Protein AF-A0A8T6SGY9-F1 (afdb_monomer_lite)

Foldseek 3Di:
DAQEEEAEAQAQPRSCVVQVVVLLVCVVVNHQYAYEHAADCDPVSVVVSVVSCVVSVHDHYDYHHDDDD

Sequence (69 aa):
MFNNVLVLSPHTDDGELGAGGTIAKLVENGSKVTYFAFSAPREILKKECKKCLKVLGVKEFEIFDFKVR

pLDDT: mean 95.06, std 5.24, range [66.75, 98.44]

Secondary structure (DSSP, 8-state):
--SEEEEEEEESSHHHHHHHHHHHHHHHTT-EEEEEEEE-SSHHHHHHHHHHHHHTT--EEEE--PPP-

Structure (mmCIF, N/CA/C/O backbone):
data_AF-A0A8T6SGY9-F1
#
_entry.id   AF-A0A8T6SGY9-F1
#
loop_
_atom_site.group_PDB
_atom_site.id
_atom_site.type_symbol
_atom_site.label_atom_id
_atom_site.label_alt_id
_atom_site.label_comp_id
_atom_site.label_asym_id
_atom_site.label_entity_id
_atom_site.label_seq_id
_atom_site.pdbx_PDB_ins_code
_atom_site.Cartn_x
_atom_site.Cartn_y
_atom_site.Cartn_z
_atom_site.occupancy
_atom_site.B_iso_or_equiv
_atom_site.auth_seq_id
_atom_site.auth_comp_id
_atom_site.auth_asym_id
_atom_site.auth_atom_id
_atom_site.pdbx_PDB_model_num
ATOM 1 N N . MET A 1 1 ? -21.449 1.472 5.313 1.00 72.19 1 MET A N 1
ATOM 2 C CA . MET A 1 1 ? -20.058 1.815 4.936 1.00 72.19 1 MET A CA 1
ATOM 3 C C . MET A 1 1 ? -19.288 0.515 4.722 1.00 72.19 1 MET A C 1
ATOM 5 O O . MET A 1 1 ? -19.749 -0.504 5.223 1.00 72.19 1 MET A O 1
ATOM 9 N N . PHE A 1 2 ? -18.214 0.496 3.931 1.00 93.06 2 PHE A N 1
ATOM 10 C CA . PHE A 1 2 ? -17.486 -0.743 3.618 1.00 93.06 2 PHE A CA 1
ATOM 11 C C . PHE A 1 2 ? -16.566 -1.139 4.776 1.00 93.06 2 PHE A C 1
ATOM 13 O O . PHE A 1 2 ? -15.765 -0.325 5.205 1.00 93.06 2 PHE A O 1
ATOM 20 N N . ASN A 1 3 ? -16.656 -2.379 5.264 1.00 95.44 3 ASN A N 1
ATOM 21 C CA . ASN A 1 3 ? -15.820 -2.840 6.383 1.00 95.44 3 ASN A CA 1
ATOM 22 C C . ASN A 1 3 ? -14.459 -3.382 5.927 1.00 95.44 3 ASN A C 1
ATOM 24 O O . ASN A 1 3 ? -13.481 -3.251 6.652 1.00 95.44 3 ASN A O 1
ATOM 28 N N . ASN A 1 4 ? -14.400 -3.987 4.738 1.00 97.69 4 ASN A N 1
ATOM 29 C CA . ASN A 1 4 ? -13.185 -4.541 4.144 1.00 97.69 4 ASN A CA 1
ATOM 30 C C . ASN A 1 4 ? -13.024 -3.972 2.737 1.00 97.69 4 ASN A C 1
ATOM 32 O O . ASN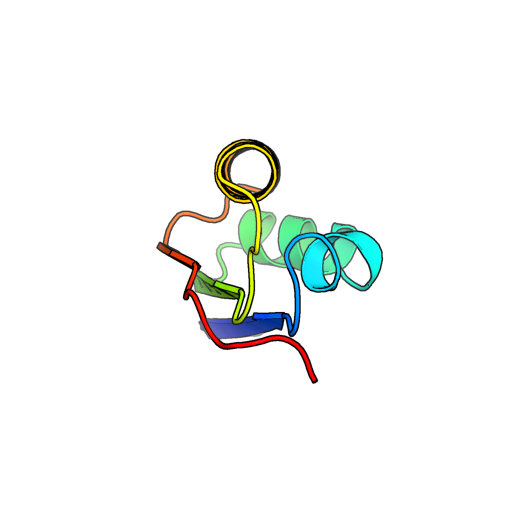 A 1 4 ? -13.978 -3.986 1.957 1.00 97.69 4 ASN A O 1
ATOM 36 N N . VAL A 1 5 ? -11.831 -3.477 2.425 1.00 98.00 5 VAL A N 1
ATOM 37 C CA . VAL A 1 5 ? -11.527 -2.817 1.155 1.00 98.00 5 VAL A CA 1
ATOM 38 C C . VAL A 1 5 ? -10.180 -3.318 0.656 1.00 98.00 5 VAL A C 1
ATOM 40 O O . VAL A 1 5 ? -9.188 -3.258 1.377 1.00 98.00 5 VAL A O 1
ATOM 43 N N . LEU A 1 6 ? -10.151 -3.792 -0.587 1.00 98.00 6 LEU A N 1
ATOM 44 C CA . LEU A 1 6 ? -8.932 -4.196 -1.275 1.00 98.00 6 LEU A CA 1
ATOM 45 C C . LEU A 1 6 ? -8.595 -3.159 -2.344 1.00 98.00 6 LEU A C 1
ATOM 47 O O . LEU A 1 6 ? -9.409 -2.897 -3.230 1.00 98.00 6 LEU A O 1
ATOM 51 N N . VAL A 1 7 ? -7.398 -2.589 -2.264 1.00 97.94 7 VAL A N 1
ATOM 52 C CA . VAL A 1 7 ? -6.863 -1.676 -3.274 1.00 97.94 7 VAL A CA 1
ATOM 53 C C . VAL A 1 7 ? -5.880 -2.446 -4.140 1.00 97.94 7 VAL A C 1
ATOM 55 O O . VAL A 1 7 ? -4.913 -3.011 -3.634 1.00 97.94 7 VAL A O 1
ATOM 58 N N . LEU A 1 8 ? -6.143 -2.474 -5.443 1.00 97.62 8 LEU A N 1
ATOM 59 C CA . LEU A 1 8 ? -5.292 -3.117 -6.435 1.00 97.62 8 LEU A CA 1
ATOM 60 C C . LEU A 1 8 ? -4.632 -2.039 -7.289 1.00 97.62 8 LEU A C 1
ATOM 62 O O . LEU A 1 8 ? -5.321 -1.254 -7.938 1.00 97.62 8 LEU A O 1
ATOM 66 N N . SER A 1 9 ? -3.306 -2.018 -7.282 1.00 96.31 9 SER A N 1
ATOM 67 C CA . SER A 1 9 ? -2.490 -0.992 -7.920 1.00 96.31 9 SER A CA 1
ATOM 68 C C . SER A 1 9 ? -1.522 -1.657 -8.904 1.00 96.31 9 SER A C 1
ATOM 70 O O . SER A 1 9 ? -0.688 -2.459 -8.474 1.00 96.31 9 SER A O 1
ATOM 72 N N . PRO A 1 10 ? -1.620 -1.395 -10.222 1.00 94.81 10 PRO A N 1
ATOM 73 C CA . PRO A 1 10 ? -0.698 -1.960 -11.210 1.00 94.81 10 PRO A CA 1
ATOM 74 C C . PRO A 1 10 ? 0.765 -1.633 -10.893 1.00 94.81 10 PRO A C 1
ATOM 76 O O . PRO A 1 10 ? 1.603 -2.536 -10.836 1.00 94.81 10 PRO A O 1
ATOM 79 N N . HIS A 1 11 ? 1.052 -0.367 -10.604 1.00 93.75 11 HIS A N 1
ATOM 80 C CA . HIS A 1 11 ? 2.354 0.100 -10.141 1.00 93.75 11 HIS A CA 1
ATOM 81 C C . HIS A 1 11 ? 2.259 0.626 -8.710 1.00 93.75 11 HIS A C 1
ATOM 83 O O . HIS A 1 11 ? 1.168 0.788 -8.155 1.00 93.75 11 HIS A O 1
ATOM 89 N N . THR A 1 12 ? 3.404 0.913 -8.096 1.00 91.81 12 THR A N 1
ATOM 90 C CA . THR A 1 12 ? 3.433 1.848 -6.964 1.00 91.81 12 THR A CA 1
ATOM 91 C C . THR A 1 12 ? 2.815 3.183 -7.393 1.00 91.81 12 THR A C 1
ATOM 93 O O . THR A 1 12 ? 2.856 3.527 -8.570 1.00 91.81 12 THR A O 1
ATOM 96 N N . ASP A 1 13 ? 2.232 3.924 -6.457 1.00 91.19 13 ASP A N 1
ATOM 97 C CA . ASP A 1 13 ? 1.654 5.258 -6.665 1.00 91.19 13 ASP A CA 1
ATOM 98 C C . ASP A 1 13 ? 0.274 5.310 -7.358 1.00 91.19 13 ASP A C 1
ATOM 100 O O . ASP A 1 13 ? -0.505 6.206 -7.037 1.00 91.19 13 ASP A O 1
ATOM 104 N N . ASP A 1 14 ? -0.095 4.358 -8.232 1.00 94.44 14 ASP A N 1
ATOM 105 C CA . ASP A 1 14 ? -1.379 4.406 -8.971 1.00 94.44 14 ASP A CA 1
ATOM 106 C C . ASP A 1 14 ? -2.602 4.489 -8.031 1.00 94.44 14 ASP A C 1
ATOM 108 O O . ASP A 1 14 ? -3.488 5.331 -8.210 1.00 94.44 14 ASP A O 1
ATOM 112 N N . GLY A 1 15 ? -2.656 3.635 -7.002 1.00 93.19 15 GLY A N 1
ATOM 113 C CA . GLY A 1 15 ? -3.766 3.601 -6.046 1.00 93.19 15 GLY A CA 1
ATOM 114 C C . GLY A 1 15 ? -3.855 4.854 -5.169 1.00 93.19 15 GLY A C 1
ATOM 115 O O . GLY A 1 15 ? -4.951 5.309 -4.838 1.00 93.19 15 GLY A O 1
ATOM 116 N N . GLU A 1 16 ? -2.719 5.450 -4.825 1.00 94.06 16 GLU A N 1
ATOM 117 C CA . GLU A 1 16 ? -2.646 6.647 -3.987 1.00 94.06 16 GLU A CA 1
ATOM 118 C C . GLU A 1 16 ? -2.869 7.946 -4.779 1.00 94.06 16 GLU A C 1
ATOM 120 O O . GLU A 1 16 ? -3.562 8.837 -4.283 1.00 94.06 16 GLU A O 1
ATOM 125 N N . LEU A 1 17 ? -2.445 8.008 -6.045 1.00 95.25 17 LEU A N 1
ATOM 126 C CA . LEU A 1 17 ? -2.811 9.078 -6.981 1.00 95.25 17 LEU A CA 1
ATOM 127 C C . LEU A 1 17 ? -4.300 9.034 -7.353 1.00 95.25 17 LEU A C 1
ATOM 129 O O . LEU A 1 17 ? -4.961 10.071 -7.376 1.00 95.25 17 LEU A O 1
ATOM 133 N N . GLY A 1 18 ? -4.837 7.845 -7.636 1.00 96.25 18 GLY A N 1
ATOM 134 C CA . GLY A 1 18 ? -6.218 7.684 -8.093 1.00 96.25 18 GLY A CA 1
ATOM 135 C C . GLY A 1 18 ? -7.258 7.736 -6.973 1.00 96.25 18 GLY A C 1
ATOM 136 O O . GLY A 1 18 ? -8.383 8.184 -7.196 1.00 96.25 18 GLY A O 1
ATOM 137 N N . ALA A 1 19 ? -6.907 7.278 -5.768 1.00 97.00 19 ALA A N 1
ATOM 138 C CA . ALA A 1 19 ? -7.870 7.101 -4.683 1.00 97.00 19 ALA A CA 1
ATOM 139 C C . ALA A 1 19 ? -7.336 7.441 -3.280 1.00 97.00 19 ALA A C 1
ATOM 141 O O . ALA A 1 19 ? -8.019 7.130 -2.303 1.00 97.00 19 ALA A O 1
ATOM 142 N N . GLY A 1 20 ? -6.188 8.115 -3.137 1.00 97.12 20 GLY A N 1
ATOM 143 C CA . GLY A 1 20 ? -5.563 8.389 -1.833 1.00 97.12 20 GLY A CA 1
ATOM 144 C C . GLY A 1 20 ? -6.501 9.033 -0.805 1.00 97.12 20 GLY A C 1
ATOM 145 O O . GLY A 1 20 ? -6.596 8.560 0.326 1.00 97.12 20 GLY A O 1
ATOM 146 N N . GLY A 1 21 ? -7.285 10.041 -1.206 1.00 97.56 21 GLY A N 1
ATOM 147 C CA . GLY A 1 21 ? -8.271 10.674 -0.318 1.00 97.56 21 GLY A CA 1
ATOM 148 C C . GLY A 1 21 ? -9.408 9.736 0.113 1.00 97.56 21 GLY A C 1
ATOM 149 O O . GLY A 1 21 ? -9.862 9.783 1.255 1.00 97.56 21 GLY A O 1
ATOM 150 N N . THR A 1 22 ? -9.842 8.837 -0.773 1.00 97.56 22 THR A N 1
ATOM 151 C CA . THR A 1 22 ? -10.861 7.825 -0.451 1.00 97.56 22 THR A CA 1
ATOM 152 C C . THR A 1 22 ? -10.296 6.764 0.489 1.00 97.56 22 THR A C 1
ATOM 154 O O . THR A 1 22 ? -10.963 6.392 1.451 1.00 97.56 22 THR A O 1
ATOM 157 N N . ILE A 1 23 ? -9.062 6.315 0.248 1.00 98.12 23 ILE A N 1
ATOM 158 C CA . ILE A 1 23 ? -8.347 5.367 1.109 1.00 98.12 23 ILE A CA 1
ATOM 159 C C . ILE A 1 23 ? -8.213 5.943 2.520 1.00 98.12 23 ILE A C 1
ATOM 161 O O . ILE A 1 23 ? -8.638 5.291 3.473 1.00 98.12 23 ILE A O 1
ATOM 165 N N . ALA A 1 24 ? -7.718 7.180 2.646 1.00 98.00 24 ALA A N 1
ATOM 166 C CA . ALA A 1 24 ? -7.583 7.860 3.933 1.00 98.00 24 ALA A CA 1
ATOM 167 C C . ALA A 1 24 ? -8.930 7.943 4.664 1.00 98.00 24 ALA A C 1
ATOM 169 O O . ALA A 1 24 ? -9.046 7.497 5.804 1.00 98.00 24 ALA A O 1
ATOM 170 N N . LYS A 1 25 ? -9.987 8.390 3.973 1.00 97.88 25 LYS A N 1
ATOM 171 C CA . LYS A 1 25 ? -11.333 8.465 4.551 1.00 97.88 25 LYS A CA 1
ATOM 172 C C . LYS A 1 25 ? -11.852 7.098 5.006 1.00 97.88 25 LYS A C 1
ATOM 174 O O . LYS A 1 25 ? -12.515 7.001 6.035 1.00 97.88 25 LYS A O 1
ATOM 179 N N . LEU A 1 26 ? -11.603 6.028 4.253 1.00 97.88 26 LEU A N 1
ATOM 180 C CA . LEU A 1 26 ? -12.030 4.679 4.634 1.00 97.88 26 LEU A CA 1
ATOM 181 C C . LEU A 1 26 ? -11.289 4.189 5.883 1.00 97.88 26 LEU A C 1
ATOM 183 O O . LEU A 1 26 ? -11.937 3.643 6.780 1.00 97.88 26 LEU A O 1
ATOM 187 N N . VAL A 1 27 ? -9.978 4.432 5.965 1.00 97.69 27 VAL A N 1
ATOM 188 C CA . VAL A 1 27 ? -9.158 4.122 7.145 1.00 97.69 27 VAL A CA 1
ATOM 189 C C . VAL A 1 27 ? -9.637 4.908 8.369 1.00 97.69 27 VAL A C 1
ATOM 191 O O . VAL A 1 27 ? -9.855 4.309 9.421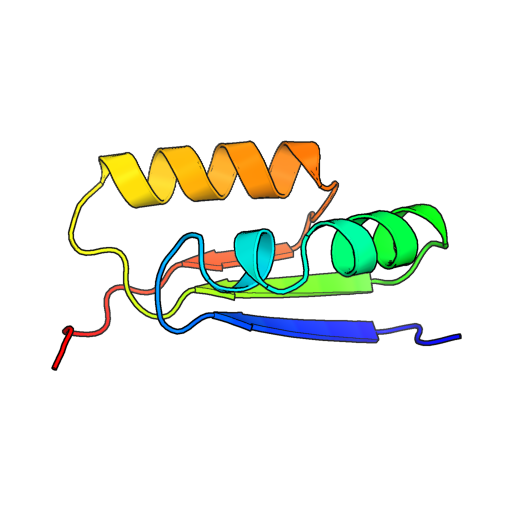 1.00 97.69 27 VAL A O 1
ATOM 194 N N . GLU A 1 28 ? -9.876 6.216 8.235 1.00 97.50 28 GLU A N 1
ATOM 195 C CA . GLU A 1 28 ? -10.391 7.078 9.313 1.00 97.50 28 GLU A CA 1
ATOM 196 C C . GLU A 1 28 ? -11.742 6.597 9.856 1.00 97.50 28 GLU A C 1
ATOM 198 O O . GLU A 1 28 ? -11.994 6.667 11.056 1.00 97.50 28 GLU A O 1
ATOM 203 N N . ASN A 1 29 ? -12.595 6.045 8.989 1.00 97.12 29 ASN A N 1
ATOM 204 C CA . ASN A 1 29 ? -13.888 5.481 9.379 1.00 97.12 29 ASN A CA 1
ATOM 205 C C . ASN A 1 29 ? -13.804 4.034 9.905 1.00 97.12 29 ASN A C 1
ATOM 207 O O . ASN A 1 29 ? -14.835 3.390 10.098 1.00 97.12 29 ASN A O 1
ATOM 211 N N . GLY A 1 30 ? -12.598 3.507 10.138 1.00 97.25 30 GLY A N 1
ATOM 212 C CA . GLY A 1 30 ? -12.381 2.186 10.731 1.00 97.25 30 GLY A CA 1
ATOM 213 C C . GLY A 1 30 ? -12.464 1.015 9.750 1.00 97.25 30 GLY A C 1
ATOM 214 O O . GLY A 1 30 ? -12.516 -0.136 10.184 1.00 97.25 30 GLY A O 1
ATOM 215 N N . SER A 1 31 ? -12.464 1.275 8.439 1.00 98.12 31 SER A N 1
ATOM 216 C CA . SER A 1 31 ? -12.454 0.208 7.433 1.00 98.12 31 SER A CA 1
ATOM 217 C C . SER A 1 31 ? -11.106 -0.511 7.444 1.00 98.12 31 SER A C 1
ATOM 219 O O . SER A 1 31 ? -10.045 0.116 7.507 1.00 98.12 31 SER A O 1
ATOM 221 N N . LYS A 1 32 ? -11.128 -1.835 7.303 1.00 98.06 32 LYS A N 1
ATOM 222 C CA . LYS A 1 32 ? -9.927 -2.629 7.067 1.00 98.06 32 LYS A CA 1
ATOM 223 C C . LYS A 1 32 ? -9.518 -2.499 5.599 1.00 98.06 32 LYS A C 1
ATOM 225 O O . LYS A 1 32 ? -10.149 -3.090 4.724 1.00 98.06 32 LYS A O 1
ATOM 230 N N . VAL A 1 33 ? -8.472 -1.719 5.338 1.00 98.31 33 VAL A N 1
ATOM 231 C CA . VAL A 1 33 ? -7.915 -1.533 3.992 1.00 98.31 33 VAL A CA 1
ATOM 232 C C . VAL A 1 33 ? -6.664 -2.393 3.817 1.00 98.31 33 VAL A C 1
ATOM 234 O O . VAL A 1 33 ? -5.714 -2.262 4.591 1.00 98.31 33 VAL A O 1
ATOM 237 N N . THR A 1 34 ? -6.666 -3.232 2.782 1.00 98.44 34 THR A N 1
ATOM 238 C CA . THR A 1 34 ? -5.516 -4.021 2.325 1.00 98.44 34 THR A CA 1
ATOM 239 C C . THR A 1 34 ? -5.075 -3.501 0.955 1.00 98.44 34 THR A C 1
ATOM 241 O O . THR A 1 34 ? -5.914 -3.308 0.075 1.00 98.44 34 THR A O 1
ATOM 244 N N . TYR A 1 35 ? -3.780 -3.254 0.758 1.00 98.44 35 TYR A N 1
ATOM 245 C CA . TYR A 1 35 ? -3.253 -2.649 -0.472 1.00 98.44 35 TYR A CA 1
ATOM 246 C C . TYR A 1 35 ? -2.248 -3.555 -1.181 1.00 98.44 35 TYR A C 1
ATOM 248 O O . TYR A 1 35 ? -1.235 -3.925 -0.593 1.00 98.44 35 TYR A O 1
ATOM 256 N N . PHE A 1 36 ? -2.472 -3.851 -2.461 1.00 98.19 36 PHE A N 1
ATOM 257 C CA . PHE A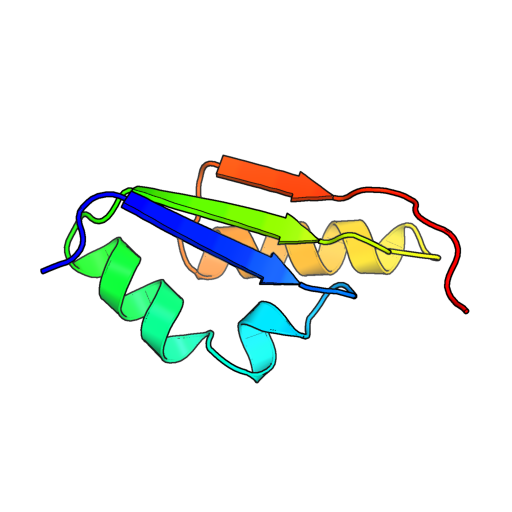 1 36 ? -1.544 -4.611 -3.297 1.00 98.19 36 PHE A CA 1
ATOM 258 C C . PHE A 1 36 ? -1.014 -3.762 -4.452 1.00 98.19 36 PHE A C 1
ATOM 260 O O . PHE A 1 36 ? -1.786 -3.310 -5.296 1.00 98.19 36 PHE A O 1
ATOM 267 N N . ALA A 1 37 ? 0.309 -3.592 -4.508 1.00 96.94 37 ALA A N 1
ATOM 268 C CA . ALA A 1 37 ? 1.012 -3.068 -5.678 1.00 96.94 37 ALA A CA 1
ATOM 269 C C . ALA A 1 37 ? 1.656 -4.220 -6.449 1.00 96.94 37 ALA A C 1
ATOM 271 O O . ALA A 1 37 ? 2.431 -4.981 -5.875 1.00 96.94 37 ALA A O 1
ATOM 272 N N . PHE A 1 38 ? 1.360 -4.356 -7.740 1.00 96.44 38 PHE A N 1
ATOM 273 C CA . PHE A 1 38 ? 1.819 -5.506 -8.522 1.00 96.44 38 PHE A CA 1
ATOM 274 C C . PHE A 1 38 ? 3.247 -5.372 -9.057 1.00 96.44 38 PHE A C 1
ATOM 276 O O . PHE A 1 38 ? 3.935 -6.381 -9.212 1.00 96.44 38 PHE A O 1
ATOM 283 N N . SER A 1 39 ? 3.700 -4.153 -9.345 1.00 94.00 39 SER A N 1
ATOM 284 C CA . SER A 1 39 ? 5.015 -3.916 -9.933 1.00 94.00 39 SER A CA 1
ATOM 285 C C . SER A 1 39 ? 5.734 -2.735 -9.292 1.00 94.00 39 SER A C 1
ATOM 287 O O . SER A 1 39 ? 5.180 -1.642 -9.156 1.00 94.00 39 SER A O 1
ATOM 289 N N . ALA A 1 40 ? 7.002 -2.949 -8.937 1.00 92.31 40 ALA A N 1
ATOM 290 C CA . ALA A 1 40 ? 7.897 -1.925 -8.417 1.00 92.31 40 ALA A CA 1
ATOM 291 C C . ALA A 1 40 ? 9.336 -2.173 -8.918 1.00 92.31 40 ALA A C 1
ATOM 293 O O . ALA A 1 40 ? 10.163 -2.727 -8.190 1.00 92.31 40 ALA A O 1
ATOM 294 N N . PRO A 1 41 ? 9.685 -1.753 -10.152 1.00 89.31 41 PRO A N 1
ATOM 295 C CA . PRO A 1 41 ? 10.939 -2.137 -10.818 1.00 89.31 41 PRO A CA 1
ATOM 296 C C . PRO A 1 41 ? 12.209 -1.608 -10.135 1.00 89.31 41 PRO A C 1
ATOM 298 O O . PRO A 1 41 ? 13.321 -1.973 -10.511 1.00 89.31 41 PRO A O 1
ATOM 301 N N . ARG A 1 42 ? 12.066 -0.711 -9.156 1.00 92.19 42 ARG A N 1
ATOM 302 C CA . ARG A 1 42 ? 13.174 -0.122 -8.406 1.00 92.19 42 ARG A CA 1
ATOM 303 C C . ARG A 1 42 ? 12.876 -0.192 -6.917 1.00 92.19 42 ARG A C 1
ATOM 305 O O . ARG A 1 42 ? 11.788 0.166 -6.478 1.00 92.19 42 ARG A O 1
ATOM 312 N N . GLU A 1 43 ? 13.889 -0.534 -6.130 1.00 92.69 43 GLU A N 1
ATOM 313 C CA . GLU A 1 43 ? 13.765 -0.639 -4.672 1.00 92.69 43 GLU A CA 1
ATOM 314 C C . GLU A 1 43 ? 13.374 0.691 -4.004 1.00 92.69 43 GLU A C 1
ATOM 316 O O . GLU A 1 43 ? 12.705 0.708 -2.970 1.00 92.69 43 GLU A O 1
ATOM 321 N N . ILE A 1 44 ? 13.754 1.825 -4.607 1.00 95.44 44 ILE A N 1
ATOM 322 C CA . ILE A 1 44 ? 13.352 3.150 -4.118 1.00 95.44 44 ILE A CA 1
ATOM 323 C C . ILE A 1 44 ? 11.829 3.331 -4.149 1.00 95.44 44 ILE A C 1
ATOM 325 O O . ILE A 1 44 ? 11.265 3.781 -3.156 1.00 95.44 44 ILE A O 1
ATOM 329 N N . LEU A 1 45 ? 11.165 2.844 -5.203 1.00 94.38 45 LEU A N 1
ATOM 330 C CA . LEU A 1 45 ? 9.712 2.940 -5.366 1.00 94.38 45 LEU A CA 1
ATOM 331 C C . LEU A 1 45 ? 8.980 2.121 -4.298 1.00 94.38 45 LEU A C 1
ATOM 333 O O . LEU A 1 45 ? 8.000 2.573 -3.713 1.00 94.38 45 LEU A O 1
ATOM 337 N N . LYS A 1 46 ? 9.514 0.944 -3.940 1.00 95.25 46 LYS A N 1
ATOM 338 C CA . LYS A 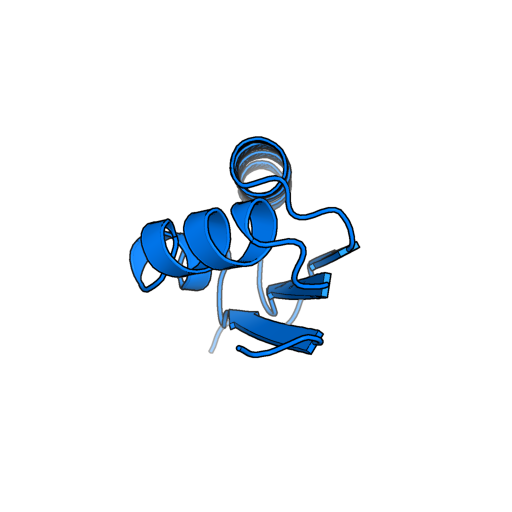1 46 ? 8.974 0.152 -2.823 1.00 95.25 46 LYS A CA 1
ATOM 339 C C . LYS A 1 46 ? 9.068 0.906 -1.502 1.00 95.25 46 LYS A C 1
ATOM 341 O O . LYS A 1 46 ? 8.155 0.834 -0.681 1.00 95.25 46 LYS A O 1
ATOM 346 N N . LYS A 1 47 ? 10.183 1.603 -1.258 1.00 96.56 47 LYS A N 1
ATOM 347 C CA . LYS A 1 47 ? 10.379 2.397 -0.034 1.00 96.56 47 LYS A CA 1
ATOM 348 C C . LYS A 1 47 ? 9.439 3.599 0.013 1.00 96.56 47 LYS A C 1
ATOM 350 O O . LYS A 1 47 ? 8.937 3.904 1.093 1.00 96.56 47 LYS A O 1
ATOM 355 N N . GLU A 1 48 ? 9.217 4.263 -1.115 1.00 96.44 48 GLU A N 1
ATOM 356 C CA . GLU A 1 48 ? 8.305 5.406 -1.240 1.00 96.44 48 GLU A CA 1
ATOM 357 C C . GLU A 1 48 ? 6.853 4.983 -1.017 1.00 96.44 48 GLU A C 1
ATOM 359 O O . GLU A 1 48 ? 6.220 5.502 -0.097 1.00 96.44 48 GLU A O 1
ATOM 364 N N . CYS A 1 49 ? 6.387 3.941 -1.711 1.00 96.25 49 CYS A N 1
ATOM 365 C CA . CYS A 1 49 ? 5.043 3.393 -1.523 1.00 96.25 49 CYS A CA 1
ATOM 366 C C . CYS A 1 49 ? 4.809 2.956 -0.064 1.00 96.25 49 CYS A C 1
ATOM 368 O O . CYS A 1 49 ? 3.843 3.366 0.573 1.00 96.25 49 CYS A O 1
ATOM 370 N N . LYS A 1 50 ? 5.762 2.244 0.562 1.0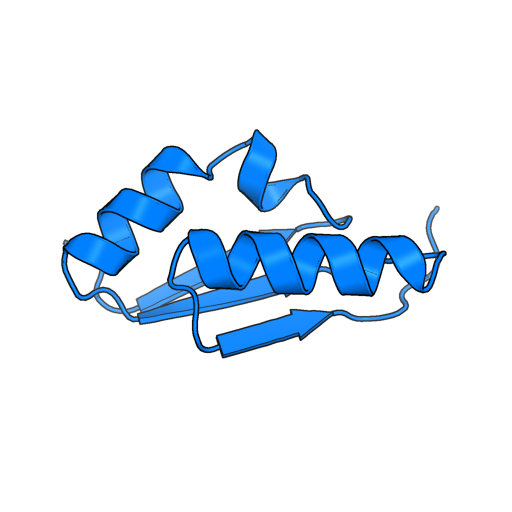0 96.81 50 LYS A N 1
ATOM 371 C CA . LYS A 1 50 ? 5.672 1.885 1.995 1.00 96.81 50 LYS A CA 1
ATOM 372 C C . LYS A 1 50 ? 5.551 3.096 2.922 1.00 96.81 50 LYS A C 1
ATOM 374 O O . LYS A 1 50 ? 4.924 2.990 3.975 1.00 96.81 50 LYS A O 1
ATOM 379 N N . LYS A 1 51 ? 6.201 4.219 2.603 1.00 97.38 51 LYS A N 1
ATOM 380 C CA . LYS A 1 51 ? 6.073 5.454 3.391 1.00 97.38 51 LYS A CA 1
ATOM 381 C C . LYS A 1 51 ? 4.706 6.092 3.171 1.00 97.38 51 LYS A C 1
ATOM 383 O O . LYS A 1 51 ? 4.087 6.490 4.151 1.00 97.38 51 LYS A O 1
ATOM 388 N N . CYS A 1 52 ? 4.234 6.148 1.930 1.00 96.81 52 CYS A N 1
ATOM 389 C CA . CYS A 1 52 ? 2.951 6.755 1.602 1.00 96.81 52 CYS A CA 1
ATOM 390 C C . CYS A 1 52 ? 1.773 5.969 2.204 1.00 96.81 52 CYS A C 1
ATOM 392 O O . CYS A 1 52 ? 0.960 6.546 2.925 1.00 96.81 52 CYS A O 1
ATOM 394 N N . LEU A 1 53 ? 1.770 4.637 2.096 1.00 97.19 53 LEU A N 1
ATOM 395 C CA . LEU A 1 53 ? 0.760 3.780 2.731 1.00 97.19 53 LEU A CA 1
ATOM 396 C C . LEU A 1 53 ? 0.702 3.948 4.258 1.00 97.19 53 LEU A C 1
ATOM 398 O O . LEU A 1 53 ? -0.383 3.937 4.841 1.00 97.19 53 LEU A O 1
ATOM 402 N N . LYS A 1 54 ? 1.851 4.176 4.912 1.00 97.31 54 LYS A N 1
ATOM 403 C CA . LYS A 1 54 ? 1.896 4.509 6.346 1.00 97.31 54 LYS A CA 1
ATOM 404 C C . LYS A 1 54 ? 1.250 5.858 6.651 1.00 97.31 54 LYS A C 1
ATOM 406 O O . LYS A 1 54 ? 0.559 5.960 7.660 1.00 97.31 54 LYS A O 1
ATOM 411 N N . VAL A 1 55 ? 1.461 6.869 5.805 1.00 97.50 55 VAL A N 1
ATOM 412 C CA . VAL A 1 55 ? 0.806 8.183 5.936 1.00 97.50 55 VAL A CA 1
ATOM 413 C C . VAL A 1 55 ? -0.709 8.051 5.767 1.00 97.50 55 VAL A C 1
ATOM 415 O O . VAL A 1 55 ? -1.454 8.646 6.537 1.00 97.50 55 VAL A O 1
ATOM 418 N N . LEU A 1 56 ? -1.166 7.211 4.836 1.00 97.12 56 LEU A N 1
ATOM 419 C CA . LEU A 1 56 ? -2.588 6.910 4.630 1.00 97.12 56 LEU A CA 1
ATOM 420 C C . LEU A 1 56 ? -3.204 6.027 5.734 1.00 97.12 56 LEU A C 1
ATOM 422 O O . LEU A 1 56 ? -4.405 5.767 5.711 1.00 97.12 56 LEU A O 1
ATOM 426 N N . GLY A 1 57 ? -2.404 5.540 6.688 1.00 97.56 57 GLY A N 1
ATOM 427 C CA . GLY A 1 57 ? -2.854 4.672 7.780 1.00 97.56 57 GLY A CA 1
ATOM 428 C C . GLY A 1 57 ? -3.178 3.231 7.362 1.00 97.56 57 GLY A C 1
ATOM 429 O O . GLY A 1 57 ? -3.778 2.483 8.139 1.00 97.56 57 GLY A O 1
ATOM 430 N N . VAL A 1 58 ? -2.759 2.810 6.165 1.00 97.81 58 VAL A N 1
ATOM 431 C CA . VAL A 1 58 ? -2.921 1.436 5.676 1.00 97.81 58 VAL A CA 1
ATOM 432 C C . VAL A 1 58 ? -1.923 0.524 6.390 1.00 97.81 58 VAL A C 1
ATOM 434 O O . VAL A 1 58 ? -0.708 0.713 6.317 1.00 97.81 58 VAL A O 1
ATOM 437 N N . LYS A 1 59 ? -2.443 -0.482 7.100 1.00 94.44 59 LYS A N 1
ATOM 438 C CA . LYS A 1 59 ? -1.632 -1.407 7.913 1.00 94.44 59 LYS A CA 1
ATOM 439 C C . LYS A 1 59 ? -1.268 -2.695 7.185 1.00 94.44 59 LYS A C 1
ATOM 441 O O . LYS A 1 59 ? -0.222 -3.268 7.467 1.00 94.44 59 LYS A O 1
ATOM 446 N N . GLU A 1 60 ? -2.125 -3.148 6.275 1.00 97.50 60 GLU A N 1
ATOM 447 C CA . GLU A 1 60 ? -1.921 -4.378 5.517 1.00 97.50 60 GLU A CA 1
ATOM 448 C C . GLU A 1 60 ? -1.609 -4.037 4.066 1.00 97.50 60 GLU A C 1
ATOM 450 O O . GLU A 1 60 ? -2.432 -3.447 3.364 1.00 97.50 60 GLU A O 1
ATOM 455 N N . PHE A 1 61 ? -0.417 -4.402 3.607 1.00 97.62 61 PHE A N 1
ATOM 456 C CA . PHE A 1 61 ? -0.040 -4.203 2.218 1.00 97.62 61 PHE A CA 1
ATOM 457 C C . PHE A 1 61 ? 1.006 -5.211 1.753 1.00 97.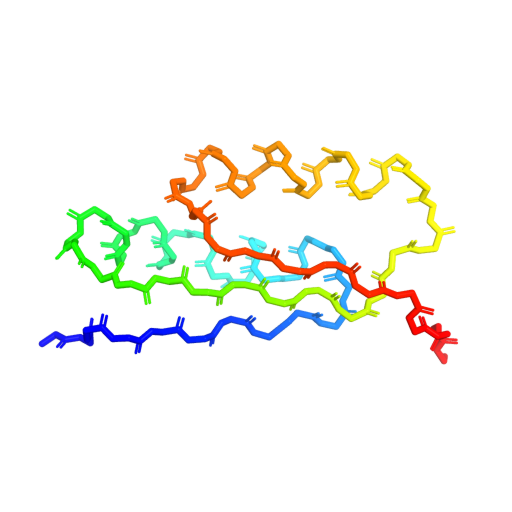62 61 PHE A C 1
ATOM 459 O O . PHE A 1 61 ? 1.821 -5.693 2.542 1.00 97.62 61 PHE A O 1
ATOM 466 N N . GLU A 1 62 ? 1.013 -5.464 0.450 1.00 97.56 62 GLU A N 1
ATOM 467 C CA . GLU A 1 62 ? 2.010 -6.285 -0.227 1.00 97.56 62 GLU A CA 1
ATOM 468 C C . GLU A 1 62 ? 2.444 -5.604 -1.528 1.00 97.56 62 GLU A C 1
ATOM 470 O O . GLU A 1 62 ? 1.638 -4.997 -2.235 1.00 97.56 62 GLU A O 1
ATOM 475 N N . ILE A 1 63 ? 3.744 -5.658 -1.814 1.00 96.62 63 ILE A N 1
ATOM 476 C CA . ILE A 1 63 ? 4.329 -5.092 -3.030 1.00 96.62 63 ILE A CA 1
ATOM 477 C C . ILE A 1 63 ? 5.042 -6.228 -3.753 1.00 96.62 63 ILE A C 1
ATOM 479 O O . ILE A 1 63 ? 6.038 -6.749 -3.249 1.00 96.62 63 ILE A O 1
ATOM 483 N N . PHE A 1 64 ? 4.516 -6.597 -4.914 1.00 95.38 64 PHE A N 1
ATOM 484 C CA . PHE A 1 64 ? 5.034 -7.651 -5.775 1.00 95.38 64 PHE A CA 1
ATOM 485 C C . PHE A 1 64 ? 6.054 -7.104 -6.788 1.00 95.38 64 PHE A C 1
ATOM 487 O O . PHE A 1 64 ? 6.190 -5.896 -6.993 1.00 95.38 64 PHE A O 1
ATOM 494 N N . ASP A 1 65 ? 6.766 -8.028 -7.436 1.00 92.81 65 ASP A N 1
ATOM 495 C CA . ASP A 1 65 ? 7.786 -7.761 -8.458 1.00 92.81 65 ASP A CA 1
ATOM 496 C C . ASP A 1 65 ? 7.373 -8.323 -9.827 1.00 92.81 65 ASP A C 1
ATOM 498 O O . ASP A 1 65 ? 8.146 -9.001 -10.513 1.00 92.81 65 ASP A O 1
ATOM 502 N N . PHE A 1 66 ? 6.121 -8.097 -10.236 1.00 94.56 66 PHE A N 1
ATOM 503 C CA . PHE A 1 66 ? 5.681 -8.522 -11.562 1.00 94.56 66 PHE A CA 1
ATOM 504 C C . PHE A 1 66 ? 6.361 -7.684 -12.646 1.00 94.56 66 PHE A C 1
ATOM 506 O O . PHE A 1 66 ? 6.537 -6.474 -12.514 1.00 94.56 66 PHE A O 1
ATOM 513 N N . LYS A 1 67 ? 6.750 -8.337 -13.748 1.00 89.56 67 LYS A N 1
ATOM 514 C CA . LYS A 1 67 ? 7.349 -7.640 -14.890 1.00 89.56 67 LYS A CA 1
ATOM 515 C C . LYS A 1 67 ? 6.347 -6.646 -15.472 1.00 89.56 67 LYS A C 1
ATOM 517 O O . LYS A 1 67 ? 5.239 -7.034 -15.841 1.00 89.56 67 LYS A O 1
ATOM 522 N N . VAL A 1 68 ? 6.779 -5.393 -15.596 1.00 81.38 68 VAL A N 1
ATOM 523 C CA . VAL A 1 68 ? 6.087 -4.384 -16.406 1.00 81.38 68 VAL A CA 1
ATOM 524 C C . VAL A 1 68 ? 6.026 -4.856 -17.862 1.00 81.38 68 VAL A C 1
ATOM 526 O O . VAL A 1 68 ? 6.975 -5.484 -18.345 1.00 81.38 68 VAL A O 1
ATOM 529 N N . ARG A 1 69 ? 4.894 -4.617 -18.526 1.00 66.75 69 ARG A N 1
ATOM 530 C CA . ARG A 1 69 ? 4.684 -4.907 -19.950 1.00 66.75 69 ARG A CA 1
ATOM 531 C C . ARG A 1 69 ? 4.742 -3.626 -20.758 1.00 66.75 69 ARG A C 1
ATOM 533 O O . ARG A 1 69 ? 4.272 -2.601 -20.223 1.00 66.75 69 ARG A O 1
#

Radius of gyration: 11.59 Å; chains: 1; bounding box: 34×19×31 Å